Protein AF-A0AA85KEP9-F1 (afdb_monomer_lite)

pLDDT: mean 79.85, std 18.28, range [32.06, 98.62]

InterPro domains:
  IPR002223 Pancreatic trypsin inhibitor Kunitz domain [PF00014] (52-103)
  IPR002223 Pancreatic trypsin inhibitor Kunitz domain [PR00759] (49-63)
  IPR002223 Pancreatic trypsin inhibitor Kunitz domain [PR00759] (77-87)
  IPR002223 Pancreatic trypsin inhibitor Kunitz domain [PR00759] (87-102)
  IPR002223 Pancreatic trypsin inhibitor Kunitz domain [PS50279] (52-102)
  IPR002223 Pancreatic trypsin inhibitor Kunitz domain [SM00131] (50-103)
  IPR020901 Proteinase inhibitor I2, Kunitz, conserved site [PS00280] (80-98)
  IPR036880 Pancreatic trypsin inhibitor Kunitz domain superfamily [G3DSA:4.10.410.10] (48-105)
  IPR036880 Pancreatic trypsin inhibitor Kunitz domain superfamily [SSF57362] (40-103)
  IPR050098 Tissue factor pathway inhibitor/Kunitz-type serine protease inhibitor-like [PTHR10083] (45-102)

Sequence (105 aa):
MYKYGSISCIQFVLIKYQTFIRIIMLLKQFCILLSLAVLCNVISCEKKEEKCHLKPDAGLCRAYIPSFYYDAAAKKCKEFIYGGCMGNDNRFETEEECKKACEGK

Secondary structure (DSSP, 8-state):
--------HHHHHHHHHHHHHHHHHHHHHHHHHHHHHHHHHHTTTTHHHHHHTSPP---S----EEEEEEETTTTEEEEEEE-SSS--S--BSSHHHHHHHHTT-

Structure (mmCIF, N/CA/C/O backbone):
data_AF-A0AA85KEP9-F1
#
_entry.id   AF-A0AA85KEP9-F1
#
loop_
_atom_site.group_PDB
_atom_site.id
_atom_site.type_symbol
_atom_site.label_atom_id
_atom_site.label_alt_id
_atom_site.label_comp_id
_atom_site.label_asym_id
_atom_site.label_entity_id
_atom_site.label_seq_id
_atom_site.pdbx_PDB_ins_code
_atom_site.Cartn_x
_atom_site.Cartn_y
_atom_site.Cartn_z
_atom_site.occupancy
_atom_site.B_iso_or_equiv
_atom_site.auth_seq_id
_atom_site.auth_comp_id
_atom_site.auth_asym_id
_atom_site.auth_atom_id
_atom_site.pdbx_PDB_model_num
ATOM 1 N N . MET A 1 1 ? 16.658 38.218 73.249 1.00 41.78 1 MET A N 1
ATOM 2 C CA . MET A 1 1 ? 17.632 37.895 72.186 1.00 41.78 1 MET A CA 1
ATOM 3 C C . MET A 1 1 ? 17.231 36.586 71.521 1.00 41.78 1 MET A C 1
ATOM 5 O O . MET A 1 1 ? 17.519 35.543 72.076 1.00 41.78 1 MET A O 1
ATOM 9 N N . TYR A 1 2 ? 16.575 36.643 70.361 1.00 32.06 2 TYR A N 1
ATOM 10 C CA . TYR A 1 2 ? 16.590 35.568 69.363 1.00 32.06 2 TYR A CA 1
ATOM 11 C C . TYR A 1 2 ? 16.604 36.244 67.989 1.00 32.06 2 TYR A C 1
ATOM 13 O O . TYR A 1 2 ? 15.653 36.917 67.602 1.00 32.06 2 TYR A O 1
ATOM 21 N N . LYS A 1 3 ? 1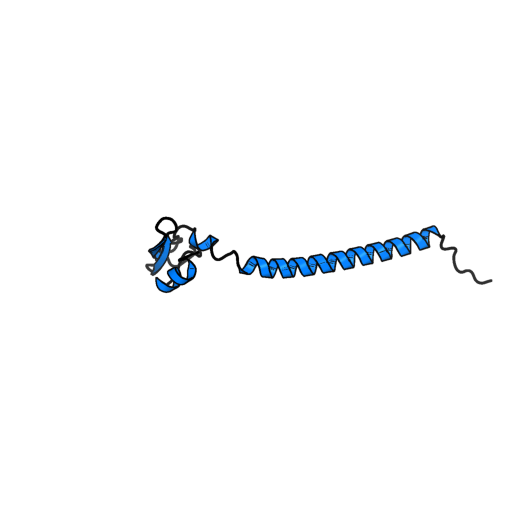7.756 36.150 67.318 1.00 47.00 3 LYS A N 1
ATOM 22 C CA . LYS A 1 3 ? 18.002 36.615 65.952 1.00 47.00 3 LYS A CA 1
ATOM 23 C C . LYS A 1 3 ? 17.446 35.551 65.000 1.00 47.00 3 LYS A C 1
ATOM 25 O O . LYS A 1 3 ? 18.083 34.520 64.831 1.00 47.00 3 LYS A O 1
ATOM 30 N N . TYR A 1 4 ? 16.295 35.801 64.384 1.00 48.25 4 TYR A N 1
ATOM 31 C CA . TYR A 1 4 ? 15.873 35.109 63.162 1.00 48.25 4 TYR A CA 1
ATOM 32 C C . TYR A 1 4 ? 15.671 36.164 62.074 1.00 48.25 4 TYR A C 1
ATOM 34 O O . TYR A 1 4 ? 15.005 37.174 62.288 1.00 48.25 4 TYR A O 1
ATOM 42 N N . GLY A 1 5 ? 16.395 35.973 60.971 1.00 48.34 5 GLY A N 1
ATOM 43 C CA . GLY A 1 5 ? 16.773 37.003 60.011 1.00 48.34 5 GLY A CA 1
ATOM 44 C C . GLY A 1 5 ? 15.616 37.657 59.260 1.00 48.34 5 GLY A C 1
ATOM 45 O O . GLY A 1 5 ? 14.634 37.017 58.891 1.00 48.34 5 GLY A O 1
ATOM 46 N N . SER A 1 6 ? 15.792 38.952 59.007 1.00 54.06 6 SER A N 1
ATOM 47 C CA . SER A 1 6 ? 14.900 39.836 58.262 1.00 54.06 6 SER A CA 1
ATOM 48 C C . SER A 1 6 ? 14.810 39.428 56.788 1.00 54.06 6 SER A C 1
ATOM 50 O O . SER A 1 6 ? 15.465 40.003 55.921 1.00 54.06 6 SER A O 1
ATOM 52 N N . ILE A 1 7 ? 14.004 38.415 56.486 1.00 58.22 7 ILE A N 1
ATOM 53 C CA . ILE A 1 7 ? 13.612 38.103 55.111 1.00 58.22 7 ILE A CA 1
ATOM 54 C C . ILE A 1 7 ? 12.669 39.226 54.669 1.00 58.22 7 ILE A C 1
ATOM 56 O O . ILE A 1 7 ? 11.557 39.352 55.181 1.00 58.22 7 ILE A O 1
ATOM 60 N N . SER A 1 8 ? 13.142 40.098 53.774 1.00 59.41 8 SER A N 1
ATOM 61 C CA . SER A 1 8 ? 12.356 41.234 53.288 1.00 59.41 8 SER A CA 1
ATOM 62 C C . SER A 1 8 ? 11.064 40.751 52.618 1.00 59.41 8 SER A C 1
ATOM 64 O O . SER A 1 8 ? 11.011 39.658 52.052 1.00 59.41 8 SER A O 1
ATOM 66 N N . CYS A 1 9 ? 10.011 41.573 52.652 1.00 56.31 9 CYS A N 1
ATOM 67 C CA . CYS A 1 9 ? 8.730 41.269 51.999 1.00 56.31 9 CYS A CA 1
ATOM 68 C C . CYS A 1 9 ? 8.918 40.871 50.518 1.00 56.31 9 CYS A C 1
ATOM 70 O O . CYS A 1 9 ? 8.260 39.963 50.017 1.00 56.31 9 CYS A O 1
ATOM 72 N N . ILE A 1 10 ? 9.914 41.469 49.855 1.00 61.66 10 ILE A N 1
ATOM 73 C CA . ILE A 1 10 ? 10.325 41.163 48.480 1.00 61.66 10 ILE A CA 1
ATOM 74 C C . ILE A 1 10 ? 10.754 39.696 48.342 1.00 61.66 10 ILE A C 1
ATOM 76 O O . ILE A 1 10 ? 10.333 39.020 47.408 1.00 61.66 10 ILE A O 1
ATOM 80 N N . GLN A 1 11 ? 11.520 39.164 49.294 1.00 62.72 11 GLN A N 1
ATOM 81 C CA . GLN A 1 11 ? 11.982 37.777 49.264 1.00 62.72 11 GLN A CA 1
ATOM 82 C C . GLN A 1 11 ? 10.826 36.778 49.447 1.00 62.72 11 GLN A C 1
ATOM 84 O O . GLN A 1 11 ? 10.805 35.739 48.793 1.00 62.72 11 GLN A O 1
ATOM 89 N N . PHE A 1 12 ? 9.805 37.106 50.247 1.00 64.62 12 PHE A N 1
ATOM 90 C CA . PHE A 1 12 ? 8.583 36.292 50.334 1.00 64.62 12 PHE A CA 1
ATOM 91 C C . PHE A 1 12 ? 7.748 36.330 49.046 1.00 64.62 12 PHE A C 1
ATOM 93 O O . PHE A 1 12 ? 7.206 35.298 48.641 1.00 64.62 12 PHE A O 1
ATOM 100 N N . VAL A 1 13 ? 7.660 37.486 48.382 1.00 63.59 13 VAL A N 1
ATOM 101 C CA . VAL A 1 13 ? 6.977 37.625 47.084 1.00 63.59 13 VAL A CA 1
ATOM 102 C C . VAL A 1 13 ? 7.708 36.827 46.002 1.00 63.59 13 VAL A C 1
ATOM 104 O O . VAL A 1 13 ? 7.062 36.084 45.267 1.00 63.59 13 VAL A O 1
ATOM 107 N N . LEU A 1 14 ? 9.042 36.886 45.957 1.00 61.94 14 LEU A N 1
ATOM 108 C CA . LEU A 1 14 ? 9.862 36.116 45.017 1.00 61.94 14 LEU A CA 1
ATOM 109 C C . LEU A 1 14 ? 9.753 34.604 45.251 1.00 61.94 14 LEU A C 1
ATOM 111 O O . LEU A 1 14 ? 9.645 33.853 44.288 1.00 61.94 14 LEU A O 1
ATOM 115 N N . ILE A 1 15 ? 9.700 34.145 46.506 1.00 65.31 15 IL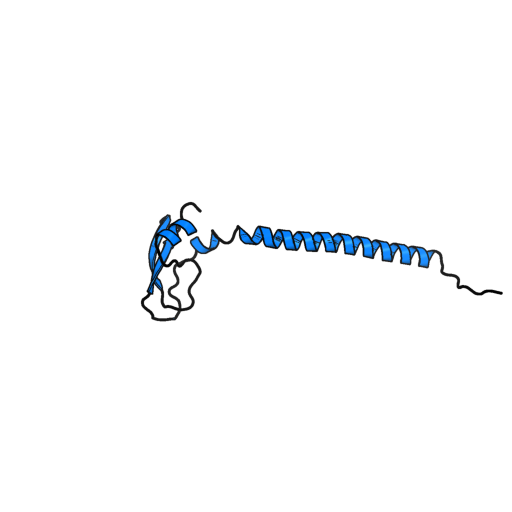E A N 1
ATOM 116 C CA . ILE A 1 15 ? 9.500 32.722 46.827 1.00 65.31 15 ILE A CA 1
ATOM 117 C C . ILE A 1 15 ? 8.106 32.251 46.390 1.00 65.31 15 ILE A C 1
ATOM 119 O O . ILE A 1 15 ? 7.996 31.192 45.774 1.00 65.31 15 ILE A O 1
ATOM 123 N N . LYS A 1 16 ? 7.047 33.036 46.641 1.00 68.62 16 LYS A N 1
ATOM 124 C CA . LYS A 1 16 ? 5.684 32.711 46.175 1.00 68.62 16 LYS A CA 1
ATOM 125 C C . LYS A 1 16 ? 5.563 32.746 44.651 1.00 68.62 16 LYS A C 1
ATOM 127 O O . LYS A 1 16 ? 4.873 31.917 44.069 1.00 68.62 16 LYS A O 1
ATOM 132 N N . TYR A 1 17 ? 6.247 33.678 43.999 1.00 62.53 17 TYR A N 1
ATOM 133 C CA . TYR A 1 17 ? 6.286 33.768 42.544 1.00 62.53 17 TYR A CA 1
ATOM 134 C C . TYR A 1 17 ? 7.053 32.588 41.932 1.00 62.53 17 TYR A C 1
ATOM 136 O O . TYR A 1 17 ? 6.598 31.988 40.963 1.00 62.53 17 TYR A O 1
ATOM 144 N N . GLN A 1 18 ? 8.154 32.169 42.557 1.00 59.81 18 GLN A N 1
ATOM 145 C CA . GLN A 1 18 ? 8.940 31.011 42.137 1.00 59.81 18 GLN A CA 1
ATOM 146 C C . GLN A 1 18 ? 8.181 29.688 42.325 1.00 59.81 18 GLN A C 1
ATOM 148 O O . GLN A 1 18 ? 8.271 28.800 41.474 1.00 59.81 18 GLN A O 1
ATOM 153 N N . THR A 1 19 ? 7.406 29.533 43.404 1.00 65.69 19 THR A N 1
ATOM 154 C CA . THR A 1 19 ? 6.533 28.361 43.580 1.00 65.69 19 THR A CA 1
ATOM 155 C C . THR A 1 19 ? 5.359 28.379 42.602 1.00 65.69 19 THR A C 1
ATOM 157 O O . THR A 1 19 ? 5.025 27.334 42.049 1.00 65.69 19 THR A O 1
ATOM 160 N N . PHE A 1 20 ? 4.790 29.549 42.306 1.00 75.31 20 PHE A N 1
ATOM 161 C CA . PHE A 1 20 ? 3.727 29.712 41.312 1.00 75.31 20 PHE A CA 1
ATOM 162 C C . PHE A 1 20 ? 4.205 29.409 39.884 1.00 75.31 20 PHE A C 1
ATOM 164 O O . PHE A 1 20 ? 3.547 28.659 39.167 1.00 75.31 20 PHE A O 1
ATOM 171 N N . ILE A 1 21 ? 5.392 29.890 39.494 1.00 66.81 21 ILE A N 1
ATOM 172 C CA . ILE A 1 21 ? 6.039 29.533 38.221 1.00 66.81 21 ILE A CA 1
ATOM 173 C C . ILE A 1 21 ? 6.279 28.025 38.152 1.00 66.81 21 ILE A C 1
ATOM 175 O O . ILE A 1 21 ? 5.981 27.414 37.129 1.00 66.81 21 ILE A O 1
ATOM 179 N N . ARG A 1 22 ? 6.761 27.393 39.232 1.00 72.19 22 ARG A N 1
ATOM 180 C CA . ARG A 1 22 ? 6.925 25.931 39.281 1.00 72.19 22 ARG A CA 1
ATOM 181 C C . ARG A 1 22 ? 5.596 25.195 39.108 1.00 72.19 22 ARG A C 1
ATOM 183 O O . ARG A 1 22 ? 5.558 24.241 38.345 1.00 72.19 22 ARG A O 1
ATOM 190 N N . ILE A 1 23 ? 4.511 25.648 39.737 1.00 72.12 23 ILE A N 1
ATOM 191 C CA . ILE A 1 23 ? 3.170 25.067 39.557 1.00 72.12 23 ILE A CA 1
ATOM 192 C C . ILE A 1 23 ? 2.693 25.240 38.109 1.00 72.12 23 ILE A C 1
ATOM 194 O O . ILE A 1 23 ? 2.244 24.274 37.504 1.00 72.12 23 ILE A O 1
ATOM 198 N N . ILE A 1 24 ? 2.865 26.418 37.505 1.00 69.50 24 ILE A N 1
ATOM 199 C CA . ILE A 1 24 ? 2.525 26.659 36.093 1.00 69.50 24 ILE A CA 1
ATOM 200 C C . ILE A 1 24 ? 3.353 25.769 35.158 1.00 69.50 24 ILE A C 1
ATOM 202 O O . ILE A 1 24 ? 2.814 25.228 34.194 1.00 69.50 24 ILE A O 1
ATOM 206 N N . MET A 1 25 ? 4.648 25.589 35.432 1.00 70.25 25 MET A N 1
ATOM 207 C CA . MET A 1 25 ? 5.510 24.704 34.646 1.00 70.25 25 MET A CA 1
ATOM 208 C C . MET A 1 25 ? 5.142 23.226 34.830 1.00 70.25 25 MET A C 1
ATOM 210 O O . MET A 1 25 ? 5.171 22.489 33.852 1.00 70.25 25 MET A O 1
ATOM 214 N N . LEU A 1 26 ? 4.718 22.799 36.024 1.00 71.00 26 LEU A N 1
ATOM 215 C CA . LEU A 1 26 ? 4.209 21.443 36.276 1.00 71.00 26 LEU A CA 1
ATOM 216 C C . LEU A 1 26 ? 2.859 21.197 35.581 1.00 71.00 26 LEU A C 1
ATOM 218 O O . LEU A 1 26 ? 2.657 20.132 35.001 1.00 71.00 26 LEU A O 1
ATOM 222 N N . LEU A 1 27 ? 1.973 22.197 35.557 1.00 72.50 27 LEU A N 1
ATOM 223 C CA . LEU A 1 27 ? 0.700 22.150 34.829 1.00 72.50 27 LEU A CA 1
ATOM 224 C C . LEU A 1 27 ? 0.916 22.129 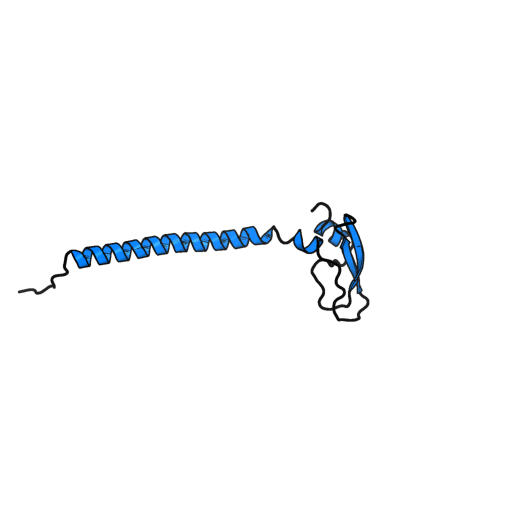33.304 1.00 72.50 27 LEU A C 1
ATOM 226 O O . LEU A 1 27 ? 0.265 21.357 32.603 1.00 72.50 27 LEU A O 1
ATOM 230 N N . LYS A 1 28 ? 1.880 22.901 32.780 1.00 69.81 28 LYS A N 1
ATOM 231 C CA . LYS A 1 28 ? 2.292 22.833 31.366 1.00 69.81 28 LYS A CA 1
ATOM 232 C C . LYS A 1 28 ? 2.943 21.496 31.015 1.00 69.81 28 LYS A C 1
ATOM 234 O O . LYS A 1 28 ? 2.624 20.944 29.968 1.00 69.81 28 LYS A O 1
ATOM 239 N N . GLN A 1 29 ? 3.812 20.958 31.872 1.00 65.62 29 GLN A N 1
ATOM 240 C CA . GLN A 1 29 ? 4.471 19.671 31.639 1.00 65.62 29 GLN A CA 1
ATOM 241 C C . GLN A 1 29 ? 3.459 18.522 31.597 1.00 65.62 29 GLN A C 1
ATOM 243 O O . GLN A 1 29 ? 3.593 17.623 30.772 1.00 65.62 29 GLN A O 1
ATOM 248 N N . PHE A 1 30 ? 2.409 18.581 32.419 1.00 70.94 30 PHE A N 1
ATOM 249 C CA . PHE A 1 30 ? 1.301 17.630 32.369 1.00 70.94 30 PHE A CA 1
ATOM 250 C C . PHE A 1 30 ? 0.530 17.719 31.041 1.00 70.94 30 PHE A C 1
ATOM 252 O O . PHE A 1 30 ? 0.305 16.694 30.404 1.00 70.94 30 PHE A O 1
ATOM 259 N N . CYS A 1 31 ? 0.227 18.927 30.549 1.00 65.25 31 CYS A N 1
ATOM 260 C CA . CYS A 1 31 ? -0.368 19.115 29.219 1.00 65.25 31 CYS A CA 1
ATOM 261 C C . CYS A 1 31 ? 0.545 18.630 28.080 1.00 65.25 31 CYS A C 1
ATOM 263 O O . CYS A 1 31 ? 0.053 18.056 27.112 1.00 65.25 31 CYS A O 1
ATOM 265 N N . ILE A 1 32 ? 1.865 18.814 28.193 1.00 69.00 32 ILE A N 1
ATOM 266 C CA . ILE A 1 32 ? 2.838 18.341 27.197 1.00 69.00 32 ILE A CA 1
ATOM 267 C C . ILE A 1 32 ? 2.901 16.804 27.193 1.00 69.00 32 ILE A C 1
ATOM 269 O O . ILE A 1 32 ? 2.859 16.197 26.125 1.00 69.00 32 ILE A O 1
ATOM 273 N N . LEU A 1 33 ? 2.911 16.158 28.361 1.00 65.38 33 LEU A N 1
ATOM 274 C CA . LEU A 1 33 ? 2.865 14.694 28.483 1.00 65.38 33 LEU A CA 1
ATOM 275 C C . LEU A 1 33 ? 1.552 14.107 27.942 1.00 65.38 33 LEU A C 1
ATOM 277 O O . LEU A 1 33 ? 1.577 13.103 27.232 1.00 65.38 33 LEU A O 1
ATOM 281 N N . LEU A 1 34 ? 0.421 14.772 28.197 1.00 67.19 34 LEU A N 1
ATOM 282 C CA . LEU A 1 34 ? -0.867 14.424 27.594 1.00 67.19 34 LEU A CA 1
ATOM 283 C C . LEU A 1 34 ? -0.848 14.620 26.071 1.00 67.19 34 LEU A C 1
ATOM 285 O O . LEU A 1 34 ? -1.342 13.766 25.344 1.00 67.19 34 LEU A O 1
ATOM 289 N N . SER A 1 35 ? -0.218 15.685 25.567 1.00 69.94 35 SER A N 1
ATOM 290 C CA . SER A 1 35 ? -0.093 15.928 24.124 1.00 69.94 35 SER A CA 1
ATOM 291 C C . SER A 1 35 ? 0.817 14.921 23.415 1.00 69.94 35 SER A C 1
ATOM 293 O O . SER A 1 35 ? 0.514 14.535 22.296 1.00 69.94 35 SER A O 1
ATOM 295 N N . LEU A 1 36 ? 1.876 14.418 24.063 1.00 70.31 36 LEU A N 1
ATOM 296 C CA . LEU A 1 36 ? 2.736 13.355 23.525 1.00 70.31 36 LEU A CA 1
ATOM 297 C C . LEU A 1 36 ? 2.009 12.002 23.472 1.00 70.31 36 LEU A C 1
ATOM 299 O O . LEU A 1 36 ? 2.165 11.256 22.507 1.00 70.31 36 LEU A O 1
ATOM 303 N N . ALA A 1 37 ? 1.161 11.709 24.462 1.00 66.19 37 ALA A N 1
ATOM 304 C CA . ALA A 1 37 ? 0.263 10.557 24.419 1.00 66.19 37 ALA A CA 1
ATOM 305 C C . ALA A 1 37 ? -0.802 10.702 23.313 1.00 66.19 37 ALA A C 1
ATOM 307 O O . ALA A 1 37 ? -1.105 9.731 22.622 1.00 66.19 37 ALA A O 1
ATOM 308 N N . VAL A 1 38 ? -1.334 11.909 23.088 1.00 67.38 38 VAL A N 1
ATOM 309 C CA . VAL A 1 38 ? -2.256 12.205 21.974 1.00 67.38 38 VAL A CA 1
ATOM 310 C C . VAL A 1 38 ? -1.543 12.106 20.620 1.00 67.38 38 VAL A C 1
ATOM 312 O O . VAL A 1 38 ? -2.088 11.505 19.702 1.00 67.38 38 VAL A O 1
ATOM 315 N N . LEU A 1 39 ? -0.298 12.578 20.504 1.00 62.19 39 LEU A N 1
ATOM 316 C CA . LEU A 1 39 ? 0.532 12.414 19.306 1.00 62.19 39 LEU A CA 1
ATOM 317 C C . LEU A 1 39 ? 0.769 10.929 18.995 1.00 62.19 39 LEU A C 1
ATOM 319 O O . LEU A 1 39 ? 0.603 10.520 17.853 1.00 62.19 39 LEU A O 1
ATOM 323 N N . CYS A 1 40 ? 1.050 10.093 19.999 1.00 58.12 40 CYS A N 1
ATOM 324 C CA . CYS A 1 40 ? 1.193 8.644 19.805 1.00 58.12 40 CYS A CA 1
ATOM 325 C C . CYS A 1 40 ? -0.097 7.981 19.266 1.00 58.12 40 CYS A C 1
ATOM 327 O O . CYS A 1 40 ? -0.027 7.073 18.439 1.00 58.12 40 CYS A O 1
ATOM 329 N N . ASN A 1 41 ? -1.276 8.474 19.668 1.00 59.78 41 ASN A N 1
ATOM 330 C CA . ASN A 1 41 ? -2.574 7.982 19.186 1.00 59.78 41 ASN A CA 1
ATOM 331 C C . ASN A 1 41 ? -2.948 8.500 17.781 1.00 59.78 41 ASN A C 1
ATOM 333 O O . ASN A 1 41 ? -3.567 7.766 17.014 1.00 59.78 41 ASN A O 1
ATOM 337 N N . VAL A 1 42 ? -2.560 9.729 17.422 1.00 58.34 42 VAL A N 1
ATOM 338 C CA . VAL A 1 42 ? -2.802 10.322 16.089 1.00 58.34 42 VAL A CA 1
ATOM 339 C C . VAL A 1 42 ? -1.882 9.706 15.026 1.00 58.34 42 VAL A C 1
ATOM 341 O O . VAL A 1 42 ? -2.320 9.410 13.917 1.00 58.34 42 VAL A O 1
ATOM 344 N N . ILE A 1 43 ? -0.630 9.405 15.378 1.00 58.91 43 ILE A N 1
ATOM 345 C CA . ILE A 1 43 ? 0.378 8.869 14.445 1.00 58.91 43 ILE A CA 1
ATOM 346 C C . ILE A 1 43 ? 0.067 7.421 13.991 1.00 58.91 43 ILE A C 1
ATOM 348 O O . ILE A 1 43 ? 0.614 6.956 12.991 1.00 58.91 43 ILE A O 1
ATOM 352 N N . SER A 1 44 ? -0.832 6.700 14.673 1.00 52.34 44 SER A N 1
ATOM 353 C CA . SER A 1 44 ? -1.158 5.297 14.352 1.00 52.34 44 SER A CA 1
ATOM 354 C C . SER A 1 44 ? -2.226 5.114 13.253 1.00 52.34 44 SER A C 1
ATOM 356 O O . SER A 1 44 ? -2.421 3.996 12.778 1.00 52.34 44 SER A O 1
ATOM 358 N N . CYS A 1 45 ? -2.909 6.175 12.799 1.00 52.31 45 CYS A N 1
ATOM 359 C CA . CYS A 1 45 ? -3.998 6.047 11.811 1.00 52.31 45 CYS A CA 1
ATOM 360 C C . CYS A 1 45 ? -3.643 6.562 10.398 1.00 52.31 45 CYS A C 1
ATOM 362 O O . CYS A 1 45 ? -4.159 6.039 9.413 1.00 52.31 45 CYS A O 1
ATOM 364 N N . GLU A 1 46 ? -2.720 7.521 10.269 1.00 50.28 46 GLU A N 1
ATOM 365 C CA . GLU A 1 46 ? -2.452 8.227 8.996 1.00 50.28 46 GLU A CA 1
ATOM 366 C C . GLU A 1 46 ? -1.377 7.561 8.108 1.00 50.28 46 GLU A C 1
ATOM 368 O O . GLU A 1 46 ? -1.217 7.894 6.941 1.00 50.28 46 GLU A O 1
ATOM 373 N N . LYS A 1 47 ? -0.656 6.545 8.600 1.00 56.53 47 LYS A N 1
ATOM 374 C CA . LYS A 1 47 ? 0.444 5.918 7.834 1.00 56.53 47 LYS A CA 1
ATOM 375 C C . LYS A 1 47 ? 0.011 4.952 6.728 1.00 56.53 47 LYS A C 1
ATOM 377 O O . LYS A 1 47 ? 0.855 4.460 5.978 1.00 56.53 47 LYS A O 1
ATOM 382 N N . LYS A 1 48 ? -1.275 4.594 6.645 1.00 56.84 48 LYS A N 1
ATOM 383 C CA . LYS A 1 48 ? -1.725 3.558 5.700 1.00 56.84 48 LYS A CA 1
ATOM 384 C C . LYS A 1 48 ? -1.902 4.098 4.280 1.00 56.84 48 LYS A C 1
ATOM 386 O O . LYS A 1 48 ? -1.665 3.341 3.346 1.00 56.84 48 LYS A O 1
ATOM 391 N N . GLU A 1 49 ? -2.277 5.366 4.132 1.00 62.62 49 GLU A N 1
ATOM 392 C CA . GLU A 1 49 ? -2.475 6.000 2.823 1.00 62.62 49 GLU A CA 1
ATOM 393 C C . GLU A 1 49 ? -1.134 6.290 2.140 1.00 62.62 49 GLU A C 1
ATOM 395 O O . GLU A 1 49 ? -0.953 5.925 0.981 1.00 62.62 49 GLU A O 1
ATOM 400 N N . GLU A 1 50 ? -0.137 6.805 2.869 1.00 79.56 50 GLU A N 1
ATOM 401 C CA . GLU A 1 50 ? 1.158 7.175 2.275 1.00 79.56 50 GLU A CA 1
ATOM 402 C C . GLU A 1 50 ? 1.850 6.015 1.545 1.00 79.56 50 GLU A C 1
ATOM 404 O O . GLU A 1 50 ? 2.327 6.191 0.421 1.00 79.56 50 GLU A O 1
ATOM 409 N N . LYS A 1 51 ? 1.865 4.806 2.128 1.00 91.69 51 LYS A N 1
ATOM 410 C CA . LYS A 1 51 ? 2.548 3.664 1.499 1.00 91.69 51 LYS A CA 1
ATOM 411 C C . LYS A 1 51 ? 1.901 3.233 0.186 1.00 91.69 51 LYS A C 1
ATOM 413 O O . LYS A 1 51 ? 2.608 2.822 -0.723 1.00 91.69 51 LYS A O 1
ATOM 418 N N . CYS A 1 52 ? 0.585 3.373 0.049 1.00 94.75 52 CYS A N 1
ATOM 419 C CA . CYS A 1 52 ? -0.139 2.976 -1.157 1.00 94.75 52 CYS A CA 1
ATOM 420 C C . CYS A 1 52 ? 0.158 3.902 -2.352 1.00 94.75 52 CYS A C 1
ATOM 422 O O . CYS A 1 52 ? -0.122 3.545 -3.493 1.00 94.75 52 CYS A O 1
ATOM 424 N N . HIS A 1 53 ? 0.765 5.068 -2.115 1.00 93.06 53 HIS A N 1
ATOM 425 C CA . HIS A 1 53 ? 1.173 6.010 -3.160 1.00 93.06 53 HIS A CA 1
ATOM 426 C C . HIS A 1 53 ? 2.651 5.899 -3.554 1.00 93.06 53 HIS A C 1
ATOM 428 O O . HIS A 1 53 ? 3.089 6.568 -4.495 1.00 93.06 53 HIS A O 1
ATOM 434 N N . LEU A 1 54 ? 3.432 5.059 -2.870 1.00 95.44 54 LEU A N 1
ATOM 435 C CA . LEU A 1 54 ? 4.831 4.836 -3.227 1.00 95.44 54 LEU A CA 1
ATOM 436 C C . LEU A 1 54 ? 4.927 4.045 -4.536 1.00 95.44 54 LEU A C 1
ATOM 438 O O . LEU A 1 54 ? 4.091 3.199 -4.841 1.00 95.44 54 LEU A O 1
ATOM 442 N N . LYS A 1 55 ? 5.973 4.292 -5.325 1.00 96.75 55 LYS A N 1
ATOM 443 C CA . LYS A 1 55 ? 6.265 3.473 -6.510 1.00 96.75 55 LYS A CA 1
ATOM 444 C C . LYS A 1 55 ? 6.773 2.088 -6.084 1.00 96.75 55 LYS A C 1
ATOM 446 O O . LYS A 1 55 ? 7.413 2.004 -5.036 1.00 96.75 55 LYS A O 1
ATOM 451 N N . PRO A 1 56 ? 6.563 1.025 -6.880 1.00 97.44 56 PRO A N 1
ATOM 452 C CA . PRO A 1 56 ? 7.189 -0.264 -6.599 1.00 97.44 56 PRO A CA 1
ATOM 453 C C . PRO A 1 56 ? 8.713 -0.116 -6.608 1.00 97.44 56 PRO A C 1
ATOM 455 O O . PRO A 1 56 ? 9.272 0.522 -7.502 1.00 97.44 56 PRO A O 1
ATOM 458 N N . ASP A 1 57 ? 9.377 -0.712 -5.621 1.00 98.19 57 ASP A N 1
ATOM 459 C CA . ASP A 1 57 ? 10.833 -0.688 -5.492 1.00 98.19 57 ASP A CA 1
ATOM 460 C C . ASP A 1 57 ? 11.368 -2.110 -5.297 1.00 98.19 57 ASP A C 1
ATOM 462 O O . ASP A 1 57 ? 11.098 -2.770 -4.289 1.00 98.19 57 ASP A O 1
ATOM 466 N N . ALA A 1 58 ? 12.117 -2.588 -6.293 1.00 98.19 58 ALA A N 1
ATOM 467 C CA . ALA A 1 58 ? 12.748 -3.903 -6.266 1.00 98.19 58 ALA A CA 1
ATOM 468 C C . ALA A 1 58 ? 13.920 -3.969 -5.270 1.00 98.19 58 ALA A C 1
ATOM 470 O O . ALA A 1 58 ? 14.294 -5.064 -4.849 1.00 98.19 58 ALA A O 1
ATOM 471 N N . GLY A 1 59 ? 14.480 -2.825 -4.873 1.00 97.94 59 GLY A N 1
ATOM 472 C CA . GLY A 1 59 ? 15.691 -2.745 -4.071 1.00 97.94 59 GLY A CA 1
ATOM 473 C C . GLY A 1 59 ? 16.956 -3.148 -4.837 1.00 97.94 59 GLY A C 1
ATOM 474 O O . GLY A 1 59 ? 16.960 -3.297 -6.058 1.00 97.94 59 GLY A O 1
ATOM 475 N N . LEU A 1 60 ? 18.071 -3.286 -4.113 1.00 97.56 60 LEU A N 1
ATOM 476 C CA . LEU A 1 60 ? 19.399 -3.510 -4.712 1.00 97.56 60 LEU A CA 1
ATOM 477 C C . LEU A 1 60 ? 19.752 -4.987 -4.929 1.00 97.56 60 LEU A C 1
ATOM 479 O O . LEU A 1 60 ? 20.682 -5.304 -5.677 1.00 97.56 60 LEU A O 1
ATOM 483 N N . CYS A 1 61 ? 19.055 -5.891 -4.246 1.00 98.50 61 CYS A N 1
ATOM 484 C CA . CYS A 1 61 ? 19.290 -7.324 -4.372 1.00 98.50 61 CYS A CA 1
ATOM 485 C C . CYS A 1 61 ? 18.685 -7.878 -5.675 1.00 98.50 61 CYS A C 1
ATOM 487 O O . CYS A 1 61 ? 17.911 -7.211 -6.356 1.00 98.50 61 CYS A O 1
ATOM 489 N N . ARG A 1 62 ? 19.084 -9.098 -6.061 1.00 97.81 62 ARG A N 1
ATOM 490 C CA . ARG A 1 62 ? 18.745 -9.711 -7.363 1.00 97.81 62 ARG A CA 1
ATOM 491 C C . ARG A 1 62 ? 18.008 -11.048 -7.237 1.00 97.81 62 ARG A C 1
ATOM 493 O O . ARG A 1 62 ? 18.118 -11.892 -8.123 1.00 97.81 62 ARG A O 1
ATOM 500 N N . ALA A 1 63 ? 17.312 -11.274 -6.126 1.00 98.19 63 ALA A N 1
ATOM 501 C CA . ALA A 1 63 ? 16.404 -12.409 -6.019 1.00 98.19 63 ALA A CA 1
ATOM 502 C C . ALA A 1 63 ? 15.201 -12.217 -6.958 1.00 98.19 63 ALA A C 1
ATOM 504 O O . ALA A 1 63 ? 14.864 -11.096 -7.337 1.00 98.19 63 ALA A O 1
ATOM 505 N N . TYR A 1 64 ? 14.554 -13.319 -7.326 1.00 98.25 64 TYR A N 1
ATOM 506 C CA . TYR A 1 64 ? 13.309 -13.301 -8.086 1.00 98.25 64 TYR A CA 1
ATOM 507 C C . TYR A 1 64 ? 12.162 -13.642 -7.136 1.00 98.25 64 TYR A C 1
ATOM 509 O O . TYR A 1 64 ? 11.875 -14.816 -6.906 1.00 98.25 64 TYR A O 1
ATOM 517 N N . ILE A 1 65 ? 11.560 -12.621 -6.527 1.00 98.50 65 ILE A N 1
ATOM 518 C CA . ILE A 1 65 ? 10.453 -12.790 -5.581 1.00 98.50 65 ILE A CA 1
ATOM 519 C C . ILE A 1 65 ? 9.216 -12.112 -6.175 1.00 98.50 65 ILE A C 1
ATOM 521 O O . ILE A 1 65 ? 9.146 -10.881 -6.162 1.00 98.50 65 ILE A O 1
ATOM 525 N N . PRO A 1 66 ? 8.253 -12.877 -6.722 1.00 98.50 66 PRO A N 1
ATOM 526 C CA . PRO A 1 66 ? 6.963 -12.333 -7.125 1.00 98.50 66 PRO A CA 1
ATOM 527 C C . PRO A 1 66 ? 6.292 -11.652 -5.932 1.00 98.50 66 PRO A C 1
ATOM 529 O O . PRO A 1 66 ? 6.248 -12.195 -4.828 1.00 98.50 66 PRO A O 1
ATOM 532 N N . SER A 1 67 ? 5.834 -10.426 -6.123 1.00 98.44 67 SER A N 1
ATOM 533 C CA . SER A 1 67 ? 5.191 -9.621 -5.087 1.00 98.44 67 SER A CA 1
ATOM 534 C C . SER A 1 67 ? 4.169 -8.688 -5.725 1.00 98.44 67 SER A C 1
ATOM 536 O O . SER A 1 67 ? 4.176 -8.472 -6.936 1.00 98.44 67 SER A O 1
ATOM 538 N N . PHE A 1 68 ? 3.305 -8.097 -4.910 1.00 98.50 68 PHE A N 1
ATOM 539 C CA . PHE A 1 68 ? 2.2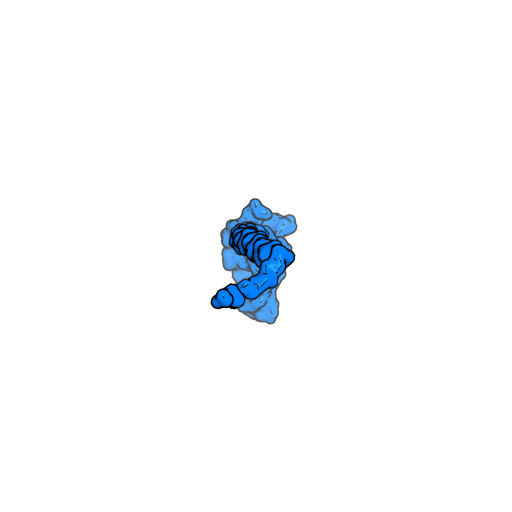73 -7.166 -5.351 1.00 98.50 68 PHE A CA 1
ATOM 540 C C . PHE A 1 68 ? 2.549 -5.762 -4.822 1.00 98.50 68 PHE A C 1
ATOM 542 O O . PHE A 1 68 ? 3.008 -5.600 -3.694 1.00 98.50 68 PHE A O 1
ATOM 549 N N . TYR A 1 69 ? 2.237 -4.744 -5.615 1.00 98.12 69 TYR A N 1
ATOM 550 C CA . TYR A 1 69 ? 2.197 -3.346 -5.186 1.00 98.12 69 TYR A CA 1
ATOM 551 C C . TYR A 1 69 ? 0.868 -2.721 -5.606 1.00 98.12 69 TYR A C 1
ATOM 553 O O . TYR A 1 69 ? 0.227 -3.177 -6.556 1.00 98.12 69 TYR A O 1
ATOM 561 N N . TYR A 1 70 ? 0.451 -1.664 -4.920 1.00 97.81 70 TYR A N 1
ATOM 562 C CA . TYR A 1 70 ? -0.723 -0.898 -5.308 1.00 97.81 70 TYR A CA 1
ATOM 563 C C . TYR A 1 70 ? -0.347 0.205 -6.299 1.00 97.81 70 TYR A C 1
ATOM 565 O O . TYR A 1 70 ? 0.458 1.085 -5.996 1.00 97.81 70 TYR A O 1
ATOM 573 N N . ASP A 1 71 ? -0.949 0.176 -7.484 1.00 96.81 71 ASP A N 1
ATOM 574 C CA . ASP A 1 71 ? -0.877 1.261 -8.453 1.00 96.81 71 ASP A CA 1
ATOM 575 C C . ASP A 1 71 ? -2.040 2.228 -8.208 1.00 96.81 71 ASP A C 1
ATOM 577 O O . ASP A 1 71 ? -3.177 1.976 -8.620 1.00 96.81 71 ASP A O 1
ATOM 581 N N . ALA A 1 72 ? -1.746 3.352 -7.552 1.00 93.12 72 ALA A N 1
ATOM 582 C CA . ALA A 1 72 ? -2.733 4.380 -7.235 1.00 93.12 72 ALA A CA 1
ATOM 583 C C . ALA A 1 72 ? -3.339 5.060 -8.477 1.00 93.12 72 ALA A C 1
ATOM 585 O O . ALA A 1 72 ? -4.483 5.514 -8.423 1.00 93.12 72 ALA A O 1
ATOM 586 N N . ALA A 1 73 ? -2.618 5.112 -9.604 1.00 93.00 73 ALA A N 1
ATOM 587 C CA . ALA A 1 73 ? -3.133 5.692 -10.844 1.00 93.00 73 ALA A CA 1
ATOM 588 C C . ALA A 1 73 ? -4.148 4.753 -11.510 1.00 93.00 73 ALA A C 1
ATOM 590 O O . ALA A 1 73 ? -5.193 5.195 -11.987 1.00 93.00 73 ALA A O 1
ATOM 591 N N . ALA A 1 74 ? -3.865 3.449 -11.500 1.00 94.88 74 ALA A N 1
ATOM 592 C CA . ALA A 1 74 ? -4.783 2.426 -11.997 1.00 94.88 74 ALA A CA 1
ATOM 593 C C . ALA A 1 74 ? -5.858 2.015 -10.973 1.00 94.88 74 ALA A C 1
ATOM 595 O O . ALA A 1 74 ? -6.802 1.319 -11.350 1.00 94.88 74 ALA A O 1
ATOM 596 N N . LYS A 1 75 ? -5.702 2.417 -9.703 1.00 93.56 75 LYS A N 1
ATOM 597 C CA . LYS A 1 75 ? -6.489 1.974 -8.540 1.00 93.56 75 LYS A CA 1
ATOM 598 C C . LYS A 1 75 ? -6.572 0.449 -8.430 1.00 93.56 75 LYS A C 1
ATOM 600 O O . LYS A 1 75 ? -7.648 -0.107 -8.222 1.00 93.56 75 LYS A O 1
ATOM 605 N N . LYS A 1 76 ? -5.448 -0.235 -8.659 1.00 96.06 76 LYS A N 1
ATOM 606 C CA . LYS A 1 76 ? -5.374 -1.704 -8.705 1.00 96.06 76 LYS A CA 1
ATOM 607 C C . LYS A 1 76 ? -4.056 -2.217 -8.150 1.00 96.06 76 LYS A C 1
ATOM 609 O O . LYS A 1 76 ? -3.017 -1.589 -8.331 1.00 96.06 76 LYS A O 1
ATOM 614 N N . CYS A 1 77 ? -4.098 -3.402 -7.553 1.00 97.75 77 CYS A N 1
ATOM 615 C CA . CYS A 1 77 ? -2.901 -4.164 -7.224 1.00 97.75 77 CYS A CA 1
ATOM 616 C C . CYS A 1 77 ? -2.306 -4.789 -8.489 1.00 97.75 77 CYS A C 1
ATOM 618 O O . CYS A 1 77 ? -3.038 -5.312 -9.331 1.00 97.75 77 CYS A O 1
ATOM 620 N N . LYS A 1 78 ? -0.986 -4.695 -8.642 1.00 98.12 78 LYS A N 1
ATOM 621 C CA . LYS A 1 78 ? -0.231 -5.223 -9.781 1.00 98.12 78 LYS A CA 1
ATOM 622 C C . LYS A 1 78 ? 0.968 -6.022 -9.290 1.00 98.12 78 LYS A C 1
ATOM 624 O O . LYS A 1 78 ? 1.552 -5.700 -8.258 1.00 98.12 78 LYS A O 1
ATOM 629 N N . GLU A 1 79 ? 1.345 -7.033 -10.059 1.00 98.25 79 GLU A N 1
ATOM 630 C CA . GLU A 1 79 ? 2.539 -7.833 -9.798 1.00 98.25 79 GLU A CA 1
ATOM 631 C C . GLU A 1 79 ? 3.821 -7.072 -10.162 1.00 98.25 79 GLU A C 1
ATOM 633 O O . GLU A 1 79 ? 3.865 -6.290 -11.118 1.00 98.25 79 GLU A O 1
ATOM 638 N N . PHE A 1 80 ? 4.883 -7.325 -9.404 1.00 98.38 80 PHE A N 1
ATOM 639 C CA . PHE A 1 80 ? 6.254 -6.931 -9.707 1.00 98.38 80 PHE A CA 1
ATOM 640 C C . PHE A 1 80 ? 7.243 -7.930 -9.089 1.00 98.38 80 PHE A C 1
ATOM 642 O O . PHE A 1 80 ? 6.866 -8.789 -8.292 1.00 98.38 80 PHE A O 1
ATOM 649 N N . ILE A 1 81 ? 8.521 -7.823 -9.456 1.00 98.50 81 ILE A N 1
ATOM 650 C CA . ILE A 1 81 ? 9.583 -8.659 -8.889 1.00 98.50 81 ILE A CA 1
ATOM 651 C C . ILE A 1 81 ? 10.352 -7.863 -7.837 1.00 98.50 81 ILE A C 1
ATOM 653 O O . ILE A 1 81 ? 10.982 -6.852 -8.152 1.00 98.50 81 ILE A O 1
ATOM 657 N N . TYR A 1 82 ? 10.323 -8.339 -6.595 1.00 98.62 82 TYR A N 1
ATOM 658 C CA . TYR A 1 82 ? 11.135 -7.821 -5.505 1.00 98.62 82 TYR A CA 1
ATOM 659 C C . TYR A 1 82 ? 12.499 -8.519 -5.465 1.00 98.62 82 TYR A C 1
ATOM 661 O O . TYR A 1 82 ? 12.603 -9.744 -5.527 1.00 98.62 82 TYR A O 1
ATOM 669 N N . GLY A 1 83 ? 13.556 -7.722 -5.325 1.00 98.38 83 GLY A N 1
ATOM 670 C CA . GLY A 1 83 ? 14.942 -8.175 -5.341 1.00 98.38 83 GLY A CA 1
ATOM 671 C C . GLY A 1 83 ? 15.399 -8.868 -4.059 1.00 98.38 83 GLY A C 1
ATOM 672 O O . GLY A 1 83 ? 16.484 -9.448 -4.049 1.00 98.38 83 GLY A O 1
ATOM 673 N N . GLY A 1 84 ? 14.609 -8.836 -2.980 1.00 97.88 84 GLY A N 1
ATOM 674 C CA . GLY A 1 84 ? 14.895 -9.545 -1.724 1.00 97.88 84 GLY A CA 1
ATOM 675 C C . GLY A 1 84 ? 15.569 -8.718 -0.627 1.00 97.88 84 GLY A C 1
ATOM 676 O O . GLY A 1 84 ? 15.736 -9.217 0.482 1.00 97.88 84 GLY A O 1
ATOM 677 N N . CYS A 1 85 ? 15.922 -7.457 -0.882 1.00 97.94 85 CYS A N 1
ATOM 678 C CA . CYS A 1 85 ? 16.357 -6.531 0.165 1.00 97.94 85 CYS A CA 1
ATOM 679 C C . CYS A 1 85 ? 15.983 -5.085 -0.166 1.00 97.94 85 CYS A C 1
ATOM 681 O O . CYS A 1 85 ? 15.802 -4.752 -1.334 1.00 97.94 85 CYS A O 1
ATOM 683 N N . MET A 1 86 ? 15.941 -4.222 0.857 1.00 96.88 86 MET A N 1
ATOM 684 C CA . MET A 1 86 ? 15.510 -2.821 0.743 1.00 96.88 86 MET A CA 1
ATOM 685 C C . MET A 1 86 ? 14.075 -2.708 0.191 1.00 96.88 86 MET A C 1
ATOM 687 O O . MET A 1 86 ? 13.176 -3.421 0.648 1.00 96.88 86 MET A O 1
ATOM 691 N N . GLY A 1 87 ? 13.839 -1.803 -0.756 1.00 96.00 87 GLY A N 1
ATOM 692 C CA . GLY A 1 87 ? 12.506 -1.496 -1.243 1.00 96.00 87 GLY A CA 1
ATOM 693 C C . GLY A 1 87 ? 11.753 -0.549 -0.312 1.00 96.00 87 GLY A C 1
ATOM 694 O O . GLY A 1 87 ? 12.339 0.154 0.513 1.00 96.00 87 GLY A O 1
ATOM 695 N N . ASN A 1 88 ? 10.429 -0.567 -0.430 1.00 96.75 88 ASN A N 1
ATOM 696 C CA . ASN A 1 88 ? 9.527 0.212 0.409 1.00 96.75 88 ASN A CA 1
ATOM 697 C C . ASN A 1 88 ? 8.275 -0.593 0.800 1.00 96.75 88 ASN A C 1
ATOM 699 O O . ASN A 1 88 ? 8.143 -1.769 0.456 1.00 96.75 88 ASN A O 1
ATOM 703 N N . ASP A 1 89 ? 7.367 0.060 1.528 1.00 96.00 89 ASP A N 1
ATOM 704 C CA . ASP A 1 89 ? 6.188 -0.565 2.134 1.00 96.00 89 ASP A CA 1
ATOM 705 C C . ASP A 1 89 ? 5.021 -0.806 1.160 1.00 96.00 89 ASP A C 1
ATOM 707 O O . ASP A 1 89 ? 4.025 -1.424 1.549 1.00 96.00 89 ASP A O 1
ATOM 711 N N . ASN A 1 90 ? 5.116 -0.360 -0.101 1.00 97.25 90 ASN A N 1
ATOM 712 C CA . ASN A 1 90 ? 4.163 -0.726 -1.154 1.00 97.25 90 ASN A CA 1
ATOM 713 C C . ASN A 1 90 ? 4.515 -2.092 -1.758 1.00 97.25 90 ASN A C 1
ATOM 715 O O . ASN A 1 90 ? 4.741 -2.227 -2.961 1.00 97.25 90 ASN A O 1
ATOM 719 N N . ARG A 1 91 ? 4.625 -3.102 -0.895 1.00 97.56 91 ARG A N 1
ATOM 720 C CA . ARG A 1 91 ? 4.943 -4.480 -1.261 1.00 97.56 91 ARG A CA 1
ATOM 721 C C . ARG A 1 91 ? 4.147 -5.440 -0.389 1.00 97.56 91 ARG A C 1
ATOM 723 O O . ARG A 1 91 ? 4.199 -5.357 0.836 1.00 97.56 91 ARG A O 1
ATOM 730 N N . PHE A 1 92 ? 3.463 -6.370 -1.032 1.00 97.94 92 PHE A N 1
ATOM 731 C CA . PHE A 1 92 ? 2.604 -7.371 -0.410 1.00 97.94 92 PHE A CA 1
ATOM 732 C C . PHE A 1 92 ? 2.902 -8.744 -1.011 1.00 97.94 92 PHE A C 1
ATOM 734 O O . PHE A 1 92 ? 3.319 -8.832 -2.170 1.00 97.94 92 PHE A O 1
ATOM 741 N N . GLU A 1 93 ? 2.707 -9.809 -0.238 1.00 97.75 93 GLU A N 1
ATOM 742 C CA . GLU A 1 93 ? 2.976 -11.174 -0.706 1.00 97.75 93 GLU A CA 1
ATOM 743 C C . GLU A 1 93 ? 1.841 -11.687 -1.597 1.00 97.75 93 GLU A C 1
ATOM 745 O O . GLU A 1 93 ? 2.078 -12.439 -2.540 1.00 97.75 93 GLU A O 1
ATOM 750 N N . THR A 1 94 ? 0.614 -11.231 -1.334 1.00 98.25 94 THR A N 1
ATOM 751 C CA . THR A 1 94 ? -0.593 -11.633 -2.064 1.00 98.25 94 THR A CA 1
ATOM 752 C C . THR A 1 94 ? -1.374 -10.432 -2.595 1.00 98.25 94 THR A C 1
ATOM 754 O O . THR A 1 94 ? -1.273 -9.308 -2.083 1.00 98.25 94 THR A O 1
ATOM 757 N N . GLU A 1 95 ? -2.187 -10.665 -3.626 1.00 97.44 95 GLU A N 1
ATOM 758 C CA . GLU A 1 95 ? -3.070 -9.638 -4.180 1.00 97.44 95 GLU A CA 1
ATOM 759 C C . GLU A 1 95 ? -4.115 -9.196 -3.140 1.00 97.44 95 GLU A C 1
ATOM 761 O O . GLU A 1 95 ? -4.413 -8.007 -3.016 1.00 97.44 95 GLU A O 1
ATOM 766 N N . GLU A 1 96 ? -4.638 -10.132 -2.344 1.00 97.75 96 GLU A N 1
ATOM 767 C CA . GLU A 1 96 ? -5.630 -9.890 -1.294 1.00 97.75 96 GLU A CA 1
ATOM 768 C C . GLU A 1 96 ? -5.093 -8.984 -0.183 1.00 97.75 96 GLU A C 1
ATOM 770 O O . GLU A 1 96 ? -5.802 -8.086 0.283 1.00 97.75 96 GLU A O 1
ATOM 775 N N . GLU A 1 97 ? -3.842 -9.180 0.237 1.00 96.88 97 GLU A N 1
ATOM 776 C CA . GLU A 1 97 ? -3.183 -8.304 1.209 1.00 96.88 97 GLU A CA 1
ATOM 777 C C . GLU A 1 97 ? -3.036 -6.885 0.676 1.00 96.88 97 GLU A C 1
ATOM 779 O O . GLU A 1 97 ? -3.346 -5.928 1.392 1.00 96.88 97 GLU A O 1
ATOM 784 N N . CYS A 1 98 ? -2.619 -6.753 -0.584 1.00 97.44 98 CYS A N 1
ATOM 785 C CA . CYS A 1 98 ? -2.520 -5.465 -1.254 1.00 97.44 98 CYS A CA 1
ATOM 786 C C . CYS A 1 98 ? -3.885 -4.761 -1.306 1.00 97.44 98 CYS A C 1
ATOM 788 O O . CYS A 1 98 ? -4.003 -3.602 -0.897 1.00 97.44 98 CYS A O 1
ATOM 790 N N . LYS A 1 99 ? -4.943 -5.474 -1.711 1.00 95.94 99 LYS A N 1
ATOM 791 C CA . LYS A 1 99 ? -6.310 -4.936 -1.776 1.00 95.94 99 LYS A CA 1
ATOM 792 C C . LYS A 1 99 ? -6.807 -4.500 -0.402 1.00 95.94 99 LYS A C 1
ATOM 794 O O . LYS A 1 99 ? -7.197 -3.354 -0.209 1.00 95.94 99 LYS A O 1
ATOM 799 N N . LYS A 1 100 ? -6.682 -5.357 0.613 1.00 94.75 100 LYS A N 1
ATOM 800 C CA . LYS A 1 100 ? -7.046 -5.029 2.004 1.00 94.75 100 LYS A CA 1
ATOM 801 C C . LYS A 1 100 ? -6.230 -3.857 2.565 1.00 94.75 100 LYS A C 1
ATOM 803 O O . LYS A 1 100 ? -6.670 -3.143 3.481 1.00 94.75 100 LYS A O 1
ATOM 808 N N . ALA A 1 101 ? -5.001 -3.681 2.088 1.00 93.44 101 ALA A N 1
ATOM 809 C CA . ALA A 1 101 ? -4.151 -2.581 2.495 1.00 93.44 101 ALA A CA 1
ATOM 810 C C . ALA A 1 101 ? -4.588 -1.258 1.861 1.00 93.44 101 ALA A C 1
ATOM 812 O O . ALA A 1 101 ? -4.733 -0.299 2.619 1.00 93.44 101 ALA A O 1
ATOM 8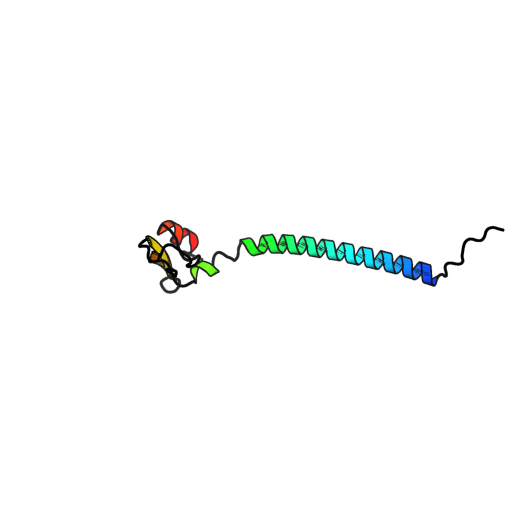13 N N . CYS A 1 102 ? -4.822 -1.230 0.550 1.00 94.50 102 CYS A N 1
ATOM 814 C CA . CYS A 1 102 ? -4.835 -0.002 -0.247 1.00 94.50 102 CYS A CA 1
ATOM 815 C C . CYS A 1 102 ? -6.109 0.247 -1.067 1.00 94.50 102 CYS A C 1
ATOM 817 O O . CYS A 1 102 ? -6.346 1.376 -1.482 1.00 94.50 102 CYS A O 1
ATOM 819 N N . GLU A 1 103 ? -6.938 -0.765 -1.319 1.00 89.44 103 GLU A N 1
ATOM 820 C CA . GLU A 1 103 ? -8.156 -0.590 -2.109 1.00 89.44 103 GLU A CA 1
ATOM 821 C C . GLU A 1 103 ? -9.218 0.161 -1.289 1.00 89.44 103 GLU A C 1
ATOM 823 O O . GLU A 1 103 ? -9.535 -0.207 -0.156 1.00 89.44 103 GLU A O 1
ATOM 828 N N . GLY A 1 104 ? -9.752 1.247 -1.856 1.00 79.19 104 GLY A N 1
ATOM 829 C CA . GLY A 1 104 ? -10.751 2.093 -1.194 1.00 79.19 104 GLY A CA 1
ATOM 830 C C . GLY A 1 104 ? -10.197 3.023 -0.109 1.00 79.19 104 GLY A C 1
ATOM 831 O O . GLY A 1 104 ? -10.979 3.515 0.705 1.00 79.19 104 GLY A O 1
ATOM 832 N N . LYS A 1 105 ? -8.878 3.242 -0.089 1.00 71.50 105 LYS A N 1
ATOM 833 C CA . LYS A 1 105 ? -8.210 4.262 0.724 1.00 71.50 105 LYS A CA 1
ATOM 834 C C . LYS A 1 105 ? -7.693 5.39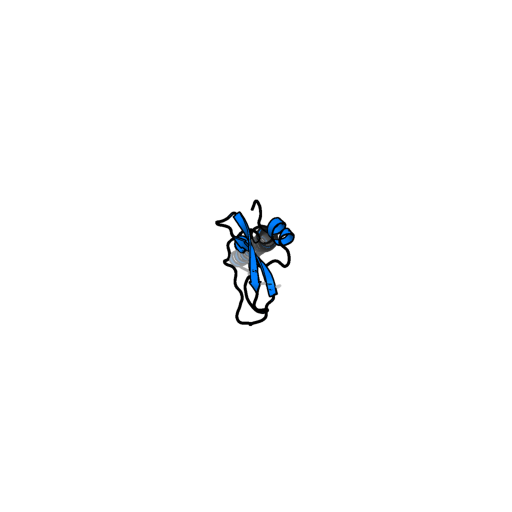9 -0.138 1.00 71.50 105 LYS A C 1
ATOM 836 O O . LYS A 1 105 ? -7.391 5.139 -1.327 1.00 71.50 105 LYS A O 1
#

Foldseek 3Di:
DDDDDCPDPVNVVVVVVVVVVVVVVVVVVVVVVVVVVVVVVVVVPPPLAVQLPDDWDQPDAQDFQWWWFHDPVVLAIDIDGHRPDDTGDRTGNDRVVNCVRHRPD

Radius of gyration: 29.28 Å; chains: 1; bounding box: 30×55×84 Å

Organism: Trichobilharzia regenti (NCBI:txid157069)